Protein AF-A0A5B8RUA1-F1 (afdb_monomer)

Foldseek 3Di:
DPPFDQDDALCVVVVVLLVVLVVQCCVPVVHVDFDKDWDDVVCCCQPVVPDDDLETEMEHQALVSQQCQALVRHVSNVVVDPDWDDDRQAKIWGADPRHIYIYGYNDPDPPPPDPPLPDGRPPLPPPDPVPRDPVNVVSPD

Structure (mmCIF, N/CA/C/O backbone):
data_AF-A0A5B8RUA1-F1
#
_entry.id   AF-A0A5B8RUA1-F1
#
loop_
_atom_site.group_PDB
_atom_site.id
_atom_site.type_symbol
_atom_site.label_atom_id
_atom_site.label_alt_id
_atom_site.label_comp_id
_atom_site.label_asym_id
_atom_site.label_entity_id
_atom_site.label_seq_id
_atom_site.pdbx_PDB_ins_code
_atom_site.Cartn_x
_atom_site.Cartn_y
_atom_site.Cartn_z
_atom_site.occupancy
_atom_site.B_iso_or_equiv
_atom_site.auth_seq_id
_atom_site.auth_comp_id
_atom_site.auth_asym_id
_atom_site.auth_atom_id
_atom_site.pdbx_PDB_model_num
ATOM 1 N N . MET A 1 1 ? -9.593 -20.457 27.026 1.00 38.12 1 MET A N 1
ATOM 2 C CA . MET A 1 1 ? -9.570 -19.104 26.426 1.00 38.12 1 MET A CA 1
ATOM 3 C C . MET A 1 1 ? -8.802 -19.207 25.117 1.00 38.12 1 MET A C 1
ATOM 5 O O . MET A 1 1 ? -7.658 -19.641 25.142 1.00 38.12 1 MET A O 1
ATOM 9 N N . ASN A 1 2 ? -9.453 -18.947 23.982 1.00 41.28 2 ASN A N 1
ATOM 10 C CA . ASN A 1 2 ? -8.893 -19.208 22.652 1.00 41.28 2 ASN A CA 1
ATOM 11 C C . ASN A 1 2 ? -7.778 -18.202 22.338 1.00 41.28 2 ASN A C 1
ATOM 13 O O . ASN A 1 2 ? -8.045 -17.066 21.963 1.00 41.28 2 ASN A O 1
ATOM 17 N N . ALA A 1 3 ? -6.526 -18.631 22.488 1.00 49.09 3 ALA A N 1
ATOM 18 C CA . ALA A 1 3 ? -5.312 -17.820 22.362 1.00 49.09 3 ALA A CA 1
ATOM 19 C C . ALA A 1 3 ? -4.972 -17.364 20.923 1.00 49.09 3 ALA A C 1
ATOM 21 O O . ALA A 1 3 ? -3.823 -17.035 20.635 1.00 49.09 3 ALA A O 1
ATOM 22 N N . ASN A 1 4 ? -5.944 -17.367 20.006 1.00 56.41 4 ASN A N 1
ATOM 23 C CA . ASN A 1 4 ? -5.698 -17.251 18.569 1.00 56.41 4 ASN A CA 1
ATOM 24 C C . ASN A 1 4 ? -6.426 -16.103 17.860 1.00 56.41 4 ASN A C 1
ATOM 26 O O . ASN A 1 4 ? -6.197 -15.906 16.675 1.00 56.41 4 ASN A O 1
ATOM 30 N N . VAL A 1 5 ? -7.247 -15.304 18.536 1.00 63.56 5 VAL A N 1
ATOM 31 C CA . VAL A 1 5 ? -7.911 -14.159 17.890 1.00 63.56 5 VAL A CA 1
ATOM 32 C C . VAL A 1 5 ? -7.072 -12.905 18.135 1.00 63.56 5 VAL A C 1
ATOM 34 O O . VAL A 1 5 ? -6.717 -12.618 19.280 1.00 63.56 5 VAL A O 1
ATOM 37 N N . LEU A 1 6 ? -6.678 -12.202 17.068 1.00 66.44 6 LEU A N 1
ATOM 38 C CA . LEU A 1 6 ? -6.136 -10.853 17.222 1.00 66.44 6 LEU A CA 1
ATOM 39 C C . LEU A 1 6 ? -7.270 -9.936 17.682 1.00 66.44 6 LEU A C 1
ATOM 41 O O . LEU A 1 6 ? -8.384 -10.080 17.187 1.00 66.44 6 LEU A O 1
ATOM 45 N N . PRO A 1 7 ? -7.019 -9.027 18.632 1.00 70.88 7 PRO A N 1
ATOM 46 C CA . PRO A 1 7 ? -8.038 -8.077 19.044 1.00 70.88 7 PRO A CA 1
ATOM 47 C C . PRO A 1 7 ? -8.486 -7.230 17.844 1.00 70.88 7 PRO A C 1
ATOM 49 O O . PRO A 1 7 ? -7.657 -6.844 17.013 1.00 70.88 7 PRO A O 1
ATOM 52 N N . SER A 1 8 ? -9.784 -6.939 17.766 1.00 77.25 8 SER A N 1
ATOM 53 C CA . SER A 1 8 ? -10.330 -6.049 16.739 1.00 77.25 8 SER A CA 1
ATOM 54 C C . SER A 1 8 ? -9.765 -4.639 16.876 1.00 77.25 8 SER A C 1
ATOM 56 O O . SER A 1 8 ? -9.471 -4.175 17.983 1.00 77.25 8 SER A O 1
ATOM 58 N N . GLY A 1 9 ? -9.583 -3.959 15.747 1.00 82.69 9 GLY A N 1
ATOM 59 C CA . GLY A 1 9 ? -8.981 -2.632 15.703 1.00 82.69 9 GLY A CA 1
ATOM 60 C C . GLY A 1 9 ? -8.831 -2.099 14.282 1.00 82.69 9 GLY A C 1
ATOM 61 O O . GLY A 1 9 ? -9.225 -2.750 13.321 1.00 82.69 9 GLY A O 1
ATOM 62 N N . ALA A 1 10 ? -8.211 -0.923 14.158 1.00 85.38 10 ALA A N 1
ATOM 63 C CA . ALA A 1 10 ? -8.024 -0.211 12.889 1.00 85.38 10 ALA A CA 1
ATOM 64 C C . ALA A 1 10 ? -7.392 -1.064 11.773 1.00 85.38 10 ALA A C 1
ATOM 66 O O . ALA A 1 10 ? -7.689 -0.891 10.597 1.00 85.38 10 ALA A O 1
ATOM 67 N N . TRP A 1 11 ? -6.547 -2.031 12.133 1.00 83.81 11 TRP A N 1
ATOM 68 C CA . TRP A 1 11 ? -5.915 -2.926 11.169 1.00 83.81 11 TRP A CA 1
ATOM 69 C C . TRP A 1 11 ? -6.921 -3.738 10.333 1.00 83.81 11 TRP A C 1
ATOM 71 O O . TRP A 1 11 ? -6.598 -4.089 9.201 1.00 83.81 11 TRP A O 1
ATOM 81 N N . GLU A 1 12 ? -8.125 -4.024 10.848 1.00 84.44 12 GLU A N 1
ATOM 82 C CA . GLU A 1 12 ? -9.153 -4.793 10.129 1.00 84.44 12 GLU A CA 1
ATOM 83 C C . GLU A 1 12 ? -9.678 -4.041 8.895 1.00 84.44 12 GLU A C 1
ATOM 85 O O . GLU A 1 12 ? -9.993 -4.677 7.889 1.00 84.44 12 GLU A O 1
ATOM 90 N N . SER A 1 13 ? -9.728 -2.703 8.939 1.00 86.50 13 SER A N 1
ATOM 91 C CA . SER A 1 13 ? -10.129 -1.863 7.801 1.00 86.50 13 SER A CA 1
ATOM 92 C C . SER A 1 13 ? -8.944 -1.426 6.938 1.00 86.50 13 SER A C 1
ATOM 94 O O . SER A 1 13 ? -9.074 -1.341 5.716 1.00 86.50 13 SER A O 1
ATOM 96 N N . LEU A 1 14 ? -7.773 -1.198 7.540 1.00 88.25 14 LEU A N 1
ATOM 97 C CA . LEU A 1 14 ? -6.580 -0.728 6.828 1.00 88.25 14 LEU A CA 1
ATOM 98 C C . LEU A 1 14 ? -5.887 -1.836 6.026 1.00 88.25 14 LEU A C 1
ATOM 100 O O . LEU A 1 14 ? -5.379 -1.583 4.935 1.00 88.25 14 LEU A O 1
ATOM 104 N N . PHE A 1 15 ? -5.868 -3.072 6.530 1.00 86.88 15 PHE A N 1
ATOM 105 C CA . PHE A 1 15 ? -5.168 -4.172 5.864 1.00 86.88 15 PHE A CA 1
ATOM 106 C C . PHE A 1 15 ? -5.759 -4.530 4.485 1.00 86.88 15 PHE A C 1
ATOM 108 O O . PHE A 1 15 ? -4.982 -4.666 3.541 1.00 86.88 15 PHE A O 1
ATOM 115 N N . PRO A 1 16 ? -7.093 -4.604 4.294 1.00 86.75 16 PRO A N 1
ATOM 116 C CA . PRO A 1 16 ? -7.681 -4.785 2.966 1.00 86.75 16 PRO A CA 1
ATOM 117 C C . PRO A 1 16 ? -7.320 -3.669 1.977 1.00 86.75 16 PRO A C 1
ATOM 119 O O . PRO A 1 16 ? -7.048 -3.957 0.814 1.00 86.75 16 PRO A O 1
ATOM 122 N N . ARG A 1 17 ? -7.265 -2.408 2.433 1.00 89.69 17 ARG A N 1
ATOM 123 C CA . ARG A 1 17 ? -6.843 -1.267 1.597 1.00 89.69 17 ARG A CA 1
ATOM 124 C C . ARG A 1 17 ? -5.389 -1.433 1.156 1.00 89.69 17 ARG A C 1
ATOM 126 O O . ARG A 1 17 ? -5.069 -1.293 -0.019 1.00 89.69 17 ARG A O 1
ATOM 133 N N . ALA A 1 18 ? -4.527 -1.826 2.090 1.00 89.81 18 ALA A N 1
ATOM 134 C CA . ALA A 1 18 ? -3.122 -2.105 1.828 1.00 89.81 18 ALA A CA 1
ATOM 135 C C . ALA A 1 18 ? -2.925 -3.237 0.798 1.00 89.81 18 ALA A C 1
ATOM 137 O O . ALA A 1 18 ? -2.058 -3.136 -0.066 1.00 89.81 18 ALA A O 1
ATOM 138 N N . LEU A 1 19 ? -3.748 -4.291 0.847 1.00 87.62 19 LEU A N 1
ATOM 139 C CA . LEU A 1 19 ? -3.719 -5.369 -0.148 1.00 87.62 19 LEU A CA 1
ATOM 140 C C . LEU A 1 19 ? -4.201 -4.909 -1.528 1.00 87.62 19 LEU A C 1
ATOM 142 O O . LEU A 1 19 ? -3.567 -5.248 -2.521 1.00 87.62 19 LEU A O 1
ATOM 146 N N . ALA A 1 20 ? -5.250 -4.088 -1.596 1.00 88.44 20 ALA A N 1
ATOM 147 C CA . ALA A 1 20 ? -5.726 -3.537 -2.864 1.00 88.44 20 ALA A CA 1
ATOM 148 C C . ALA A 1 20 ? -4.642 -2.705 -3.580 1.00 88.44 20 ALA A C 1
ATOM 150 O O . ALA A 1 20 ? -4.480 -2.817 -4.791 1.00 88.44 20 ALA A O 1
ATOM 151 N N . LEU A 1 21 ? -3.825 -1.947 -2.838 1.00 88.12 21 LEU A N 1
ATOM 152 C CA . LEU A 1 21 ? -2.667 -1.237 -3.403 1.00 88.12 21 LEU A CA 1
ATOM 153 C C . LEU A 1 21 ? -1.610 -2.191 -3.988 1.00 88.12 21 LEU A C 1
ATOM 155 O O . LEU A 1 21 ? -0.978 -1.886 -4.997 1.00 88.12 21 LEU A O 1
ATOM 159 N N . ILE A 1 22 ? -1.405 -3.353 -3.365 1.00 86.19 22 ILE A N 1
ATOM 160 C CA . ILE A 1 22 ? -0.463 -4.369 -3.854 1.00 86.19 22 ILE A CA 1
ATOM 161 C C . ILE A 1 22 ? -0.994 -5.063 -5.108 1.00 86.19 22 ILE A C 1
ATOM 163 O O . ILE A 1 22 ? -0.218 -5.331 -6.030 1.00 86.19 22 ILE A O 1
ATOM 167 N N . ASP A 1 23 ? -2.299 -5.308 -5.171 1.00 85.31 23 ASP A N 1
ATOM 168 C CA . ASP A 1 23 ? -2.945 -5.863 -6.359 1.00 85.31 23 ASP A CA 1
ATOM 169 C C . ASP A 1 23 ? -2.798 -4.911 -7.558 1.00 85.31 23 ASP A C 1
ATOM 171 O O . ASP A 1 23 ? -2.488 -5.359 -8.664 1.00 85.31 23 ASP A O 1
ATOM 175 N N . GLU A 1 24 ? -2.896 -3.597 -7.340 1.00 84.44 24 GLU A N 1
ATOM 176 C CA . GLU A 1 24 ? -2.644 -2.588 -8.378 1.00 84.44 24 GLU A CA 1
ATOM 177 C C . GLU A 1 24 ? -1.190 -2.613 -8.869 1.00 84.44 24 GLU A C 1
ATOM 179 O O . GLU A 1 24 ? -0.943 -2.597 -10.079 1.00 84.44 24 GLU A O 1
ATOM 184 N N . ILE A 1 25 ? -0.218 -2.747 -7.957 1.00 83.94 25 ILE A N 1
ATOM 185 C CA . ILE A 1 25 ? 1.194 -2.938 -8.326 1.00 83.94 25 ILE A CA 1
ATOM 186 C C . ILE A 1 25 ? 1.359 -4.194 -9.193 1.00 83.94 25 ILE A C 1
ATOM 188 O O . ILE A 1 25 ? 2.106 -4.167 -10.171 1.00 83.94 25 ILE A O 1
ATOM 192 N N . SER A 1 26 ? 0.672 -5.295 -8.874 1.00 81.56 26 SER A N 1
ATOM 193 C CA . SER A 1 26 ? 0.750 -6.520 -9.681 1.00 81.56 26 SER A CA 1
ATOM 194 C C . SER A 1 26 ? 0.128 -6.335 -11.067 1.00 81.56 26 SER A C 1
ATOM 196 O O . SER A 1 26 ? 0.724 -6.724 -12.075 1.00 81.56 26 SER A O 1
ATOM 198 N N . LYS A 1 27 ? -1.044 -5.698 -11.126 1.00 81.06 27 LYS A N 1
ATOM 199 C CA . LYS A 1 27 ? -1.821 -5.495 -12.351 1.00 81.06 27 LYS A CA 1
ATOM 200 C C . LYS A 1 27 ? -1.120 -4.569 -13.344 1.00 81.06 27 LYS A C 1
ATOM 202 O O . LYS A 1 27 ? -1.051 -4.900 -14.527 1.00 81.06 27 LYS A O 1
ATOM 207 N N . TYR A 1 28 ? -0.590 -3.437 -12.882 1.00 78.75 28 TYR A N 1
ATOM 208 C CA . TYR A 1 28 ? 0.027 -2.429 -13.755 1.00 78.75 28 TYR A CA 1
ATOM 209 C C . TYR A 1 28 ? 1.550 -2.541 -13.847 1.00 78.75 28 TYR A C 1
ATOM 211 O O . TYR A 1 28 ? 2.130 -2.144 -14.856 1.00 78.75 28 TYR A O 1
ATOM 219 N N . GLY A 1 29 ? 2.207 -3.133 -12.848 1.00 68.50 29 GLY A N 1
ATOM 220 C CA . GLY A 1 29 ? 3.656 -3.346 -12.851 1.00 68.50 29 GLY A CA 1
ATOM 221 C C . GLY A 1 29 ? 4.128 -4.463 -13.786 1.00 68.50 29 GLY A C 1
ATOM 222 O O . GLY A 1 29 ? 5.329 -4.697 -13.891 1.00 68.50 29 GLY A O 1
ATOM 223 N N . GLY A 1 30 ? 3.213 -5.185 -14.447 1.00 67.38 30 GLY A N 1
ATOM 224 C CA . GLY A 1 30 ? 3.549 -6.279 -15.368 1.00 67.38 30 GLY A CA 1
ATOM 225 C C . GLY A 1 30 ? 4.195 -7.489 -14.684 1.00 67.38 30 GLY A C 1
ATOM 226 O O . GLY A 1 30 ? 4.758 -8.355 -15.354 1.00 67.38 30 GLY A O 1
ATOM 227 N N . MET A 1 31 ? 4.127 -7.558 -13.352 1.00 65.50 31 MET A N 1
ATOM 228 C CA . MET A 1 31 ? 4.668 -8.651 -12.554 1.00 65.50 31 MET A CA 1
ATOM 229 C C . MET A 1 31 ? 3.520 -9.414 -11.906 1.00 65.50 31 MET A C 1
ATOM 231 O O . MET A 1 31 ? 2.827 -8.894 -11.036 1.00 65.50 31 MET A O 1
ATOM 235 N N . ALA A 1 32 ? 3.365 -10.682 -12.288 1.00 60.78 32 ALA A N 1
ATOM 236 C CA . ALA A 1 32 ? 2.343 -11.565 -11.723 1.00 60.78 32 ALA A CA 1
ATOM 237 C C . ALA A 1 32 ? 2.502 -11.796 -10.205 1.00 60.78 32 ALA A C 1
ATOM 239 O O . ALA A 1 32 ? 1.567 -12.242 -9.554 1.00 60.78 32 ALA A O 1
ATOM 240 N N . ASP A 1 33 ? 3.684 -11.516 -9.644 1.00 66.31 33 ASP A N 1
ATOM 241 C CA . ASP A 1 33 ? 3.954 -11.652 -8.213 1.00 66.31 33 ASP A CA 1
ATOM 242 C C . ASP A 1 33 ? 5.003 -10.620 -7.739 1.00 66.31 33 ASP A C 1
ATOM 244 O O . ASP A 1 33 ? 6.197 -10.949 -7.608 1.00 66.31 33 ASP A O 1
ATOM 248 N N . PRO A 1 34 ? 4.606 -9.352 -7.506 1.00 73.44 34 PRO A N 1
ATOM 249 C CA . PRO A 1 34 ? 5.523 -8.338 -7.003 1.00 73.44 34 PRO A CA 1
ATOM 250 C C . PRO A 1 34 ? 6.040 -8.746 -5.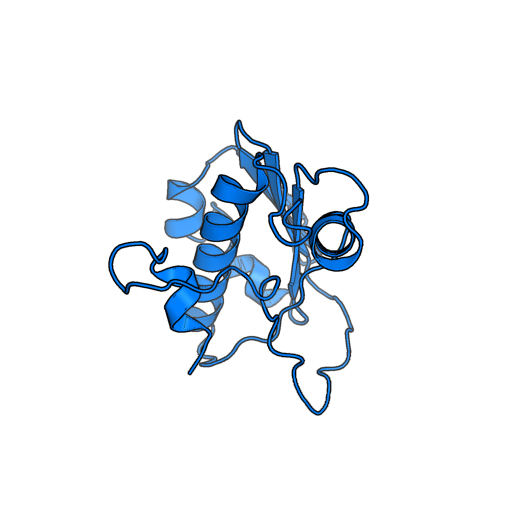619 1.00 73.44 34 PRO A C 1
AT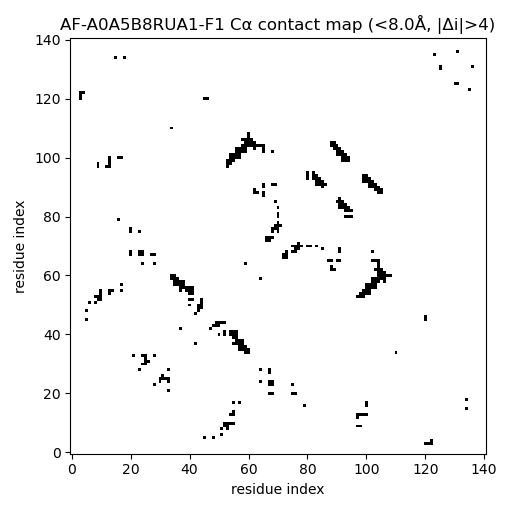OM 252 O O . PRO A 1 34 ? 5.318 -9.289 -4.779 1.00 73.44 34 PRO A O 1
ATOM 255 N N . PHE A 1 35 ? 7.333 -8.533 -5.373 1.00 77.75 35 PHE A N 1
ATOM 256 C CA . PHE A 1 35 ? 7.910 -8.789 -4.054 1.00 77.75 35 PHE A CA 1
ATOM 257 C C . PHE A 1 35 ? 7.597 -7.625 -3.122 1.00 77.75 35 PHE A C 1
ATOM 259 O O . PHE A 1 35 ? 7.883 -6.479 -3.452 1.00 77.75 35 PHE A O 1
ATOM 266 N N . TRP A 1 36 ? 7.049 -7.933 -1.953 1.00 83.12 36 TRP A N 1
ATOM 267 C CA . TRP A 1 36 ? 6.780 -6.976 -0.890 1.00 83.12 36 TRP A CA 1
ATOM 268 C C . TRP A 1 36 ? 6.888 -7.677 0.466 1.00 83.12 36 TRP A C 1
ATOM 270 O O . TRP A 1 36 ? 6.848 -8.908 0.558 1.00 83.12 36 TRP A O 1
ATOM 280 N N . THR A 1 37 ? 7.046 -6.900 1.531 1.00 82.38 37 THR A N 1
ATOM 281 C CA . THR A 1 37 ? 7.064 -7.416 2.903 1.00 82.38 37 THR A CA 1
ATOM 282 C C . THR A 1 37 ? 6.275 -6.502 3.825 1.00 82.38 37 THR A C 1
ATOM 284 O O . THR A 1 37 ? 6.362 -5.286 3.691 1.00 82.38 37 THR A O 1
ATOM 287 N N . LEU A 1 38 ? 5.553 -7.070 4.792 1.00 84.56 38 LEU A N 1
ATOM 288 C CA . LEU A 1 38 ? 5.075 -6.298 5.939 1.00 84.56 38 LEU A CA 1
ATOM 289 C C . LEU A 1 38 ? 6.249 -5.964 6.851 1.00 84.56 38 LEU A C 1
ATOM 291 O O . LEU A 1 38 ? 7.143 -6.792 7.055 1.00 84.56 38 LEU A O 1
ATOM 295 N N . GLY A 1 39 ? 6.219 -4.786 7.457 1.00 82.69 39 GLY A N 1
ATOM 296 C CA . GLY A 1 39 ? 7.185 -4.421 8.485 1.00 82.69 39 GLY A CA 1
ATOM 297 C C . GLY A 1 39 ? 6.592 -3.532 9.568 1.00 82.69 39 GLY A C 1
ATOM 298 O O . GLY A 1 39 ? 5.396 -3.584 9.854 1.00 82.69 39 GLY A O 1
ATOM 299 N N . GLY A 1 40 ? 7.475 -2.783 10.227 1.00 81.38 40 GLY A N 1
ATOM 300 C CA . GLY A 1 40 ? 7.113 -1.826 11.268 1.00 81.38 40 GLY A CA 1
ATOM 301 C C . GLY A 1 40 ? 6.323 -2.418 12.440 1.00 81.38 40 GLY A C 1
ATOM 302 O O . GLY A 1 40 ? 6.527 -3.567 12.852 1.00 81.38 40 GLY A O 1
ATOM 303 N N . GLY A 1 41 ? 5.427 -1.604 13.005 1.00 79.19 41 GLY A N 1
ATOM 304 C CA . GLY A 1 41 ? 4.588 -1.984 14.151 1.00 79.19 41 GLY A CA 1
ATOM 305 C C . GLY A 1 41 ? 3.604 -3.109 13.825 1.00 79.19 41 GLY A C 1
ATOM 306 O O . GLY A 1 41 ? 3.295 -3.935 14.685 1.00 79.19 41 GLY A O 1
ATOM 307 N N . THR A 1 42 ? 3.203 -3.187 12.560 1.00 80.94 42 THR A N 1
ATOM 308 C CA . THR A 1 42 ? 2.268 -4.170 12.009 1.00 80.94 42 THR A CA 1
ATOM 309 C C . THR A 1 42 ? 2.742 -5.603 12.232 1.00 80.94 42 THR A C 1
ATOM 311 O O . THR A 1 42 ? 2.007 -6.440 12.757 1.00 80.94 42 THR A O 1
ATOM 314 N N . VAL A 1 43 ? 4.006 -5.900 11.912 1.00 81.50 43 VAL A N 1
ATOM 315 C CA . VAL A 1 43 ? 4.576 -7.244 12.118 1.00 81.50 43 VAL A CA 1
ATOM 316 C C . VAL A 1 43 ? 4.662 -7.595 13.599 1.00 81.50 43 VAL A C 1
ATOM 318 O O . VAL A 1 43 ? 4.412 -8.743 13.971 1.00 81.50 43 VAL A O 1
ATOM 321 N N . LEU A 1 44 ? 4.982 -6.621 14.456 1.00 78.56 44 LEU A N 1
ATOM 322 C CA . LEU A 1 44 ? 5.044 -6.843 15.900 1.00 78.56 44 LEU A CA 1
ATOM 323 C C . LEU A 1 44 ? 3.667 -7.189 16.479 1.00 78.56 44 LEU A C 1
ATOM 325 O O . LEU A 1 44 ? 3.563 -8.093 17.313 1.00 78.56 44 LEU A O 1
ATOM 329 N N . MET A 1 45 ? 2.612 -6.543 15.982 1.00 79.94 45 MET A N 1
ATOM 330 C CA . MET A 1 45 ? 1.230 -6.867 16.326 1.00 79.94 45 MET A CA 1
ATOM 331 C C . MET A 1 45 ? 0.862 -8.284 15.863 1.00 79.94 45 MET A C 1
ATOM 333 O O . MET A 1 45 ? 0.472 -9.111 16.687 1.00 79.94 45 MET A O 1
ATOM 337 N N . PHE A 1 46 ? 1.038 -8.604 14.576 1.00 73.75 46 PHE A N 1
ATOM 338 C CA . PHE A 1 46 ? 0.643 -9.909 14.030 1.00 73.75 46 PHE A CA 1
ATOM 339 C C . PHE A 1 46 ? 1.435 -11.075 14.633 1.00 73.75 46 PHE A C 1
ATOM 341 O O . PHE A 1 46 ? 0.865 -12.127 14.924 1.00 73.75 46 PHE A O 1
ATOM 348 N N . ARG A 1 47 ? 2.752 -10.915 14.818 1.00 75.38 47 ARG A N 1
ATOM 349 C CA . ARG A 1 47 ? 3.639 -12.024 15.198 1.00 75.38 47 ARG A CA 1
ATOM 350 C C . ARG A 1 47 ? 3.830 -12.165 16.700 1.00 75.38 47 ARG A C 1
ATOM 352 O O . ARG A 1 47 ? 3.926 -13.292 17.184 1.00 75.38 47 ARG A O 1
ATOM 359 N N . TYR A 1 48 ? 3.891 -11.043 17.412 1.00 75.69 48 TYR A N 1
ATOM 360 C CA . TYR A 1 48 ? 4.231 -11.006 18.835 1.00 75.69 48 TYR A CA 1
ATOM 361 C C . TYR A 1 48 ? 3.103 -10.461 19.713 1.00 75.69 48 TYR A C 1
ATOM 363 O O . TYR A 1 48 ? 3.273 -10.407 20.927 1.00 75.69 48 TYR A O 1
ATOM 371 N N . ARG A 1 49 ? 1.956 -10.065 19.131 1.00 74.12 49 ARG A N 1
ATOM 372 C CA . ARG A 1 49 ? 0.845 -9.400 19.844 1.00 74.12 49 ARG A CA 1
ATOM 373 C C . ARG A 1 49 ? 1.313 -8.195 20.657 1.00 74.12 49 ARG A C 1
ATOM 375 O O . ARG A 1 49 ? 0.755 -7.857 21.698 1.00 74.12 49 ARG A O 1
ATOM 382 N N . HIS A 1 50 ? 2.374 -7.562 20.175 1.00 72.00 50 HIS A N 1
ATOM 383 C CA . HIS A 1 50 ? 3.027 -6.470 20.856 1.00 72.00 50 HIS A CA 1
ATOM 384 C C . HIS A 1 50 ? 2.413 -5.171 20.341 1.00 72.00 50 HIS A C 1
ATOM 386 O O . HIS A 1 50 ? 2.747 -4.750 19.234 1.00 72.00 50 HIS A O 1
ATOM 392 N N . ARG A 1 51 ? 1.525 -4.589 21.169 1.00 79.94 51 ARG A N 1
ATOM 393 C CA . ARG A 1 51 ? 0.650 -3.418 20.936 1.00 79.94 51 ARG A CA 1
ATOM 394 C C . ARG A 1 51 ? -0.286 -3.538 19.723 1.00 79.94 51 ARG A C 1
ATOM 396 O O . ARG A 1 51 ? -0.010 -4.247 18.763 1.00 79.94 51 ARG A O 1
ATOM 403 N N . MET A 1 52 ? -1.407 -2.820 19.770 1.00 76.62 52 MET A N 1
ATOM 404 C CA . MET A 1 52 ? -2.255 -2.649 18.591 1.00 76.62 52 MET A CA 1
ATOM 405 C C . MET A 1 52 ? -1.585 -1.652 17.639 1.00 76.62 52 MET A C 1
ATOM 407 O O . MET A 1 52 ? -1.259 -0.542 18.066 1.00 76.62 52 MET A O 1
ATOM 411 N N . SER A 1 53 ? -1.367 -2.041 16.380 1.00 77.62 53 SER A N 1
ATOM 412 C CA . SER A 1 53 ? -0.906 -1.113 15.344 1.00 77.62 53 SER A CA 1
ATOM 413 C C . SER A 1 53 ? -2.102 -0.338 14.799 1.00 77.62 53 SER A C 1
ATOM 415 O O . SER A 1 53 ? -3.137 -0.934 14.500 1.00 77.62 53 SER A O 1
ATOM 417 N N . LYS A 1 54 ? -1.958 0.982 14.689 1.00 82.38 54 LYS A N 1
ATOM 418 C CA . LYS A 1 54 ? -2.874 1.839 13.921 1.00 82.38 54 LYS A CA 1
ATOM 419 C C . LYS A 1 54 ? -2.355 2.102 12.506 1.00 82.38 54 LYS A C 1
ATOM 421 O O . LYS A 1 54 ? -3.051 2.701 11.704 1.00 82.38 54 LYS A O 1
ATOM 426 N N . ASP A 1 55 ? -1.165 1.592 12.210 1.00 87.12 55 ASP A N 1
ATOM 427 C CA . ASP A 1 55 ? -0.464 1.813 10.956 1.00 87.12 55 ASP A CA 1
ATOM 428 C C . ASP A 1 55 ? -0.214 0.459 10.286 1.00 87.12 55 ASP A C 1
ATOM 430 O O . ASP A 1 55 ? 0.062 -0.530 10.982 1.00 87.12 55 ASP A O 1
ATOM 434 N N . ILE A 1 56 ? -0.309 0.419 8.957 1.00 89.94 56 ILE A N 1
ATOM 435 C CA . ILE A 1 56 ? 0.101 -0.702 8.109 1.00 89.94 56 ILE A CA 1
ATOM 436 C C . ILE A 1 56 ? 1.323 -0.278 7.296 1.00 89.94 56 ILE A C 1
ATOM 438 O O . ILE A 1 56 ? 1.230 0.602 6.447 1.00 89.94 56 ILE A O 1
ATOM 442 N N . ASP A 1 57 ? 2.458 -0.940 7.526 1.00 89.44 57 ASP A N 1
ATOM 443 C CA . ASP A 1 57 ? 3.713 -0.667 6.818 1.00 89.44 57 ASP A CA 1
ATOM 444 C C . ASP A 1 57 ? 4.021 -1.776 5.806 1.00 89.44 57 ASP A C 1
ATOM 446 O O . ASP A 1 57 ? 4.309 -2.922 6.183 1.00 89.44 57 ASP A O 1
ATOM 450 N N . ILE A 1 58 ? 4.017 -1.423 4.523 1.00 89.12 58 ILE A N 1
ATOM 451 C CA . ILE A 1 58 ? 4.441 -2.278 3.418 1.00 89.12 58 ILE A CA 1
ATOM 452 C C . ILE A 1 58 ? 5.780 -1.786 2.877 1.00 89.12 58 ILE A C 1
ATOM 454 O O . ILE A 1 58 ? 5.990 -0.600 2.654 1.00 89.12 58 ILE A O 1
ATOM 458 N N . PHE A 1 59 ? 6.686 -2.718 2.617 1.00 88.00 59 PHE A N 1
ATOM 459 C CA . PHE A 1 59 ? 7.991 -2.450 2.034 1.00 88.00 59 PHE A CA 1
ATOM 460 C C . PHE A 1 59 ? 8.107 -3.128 0.681 1.00 88.00 59 PHE A C 1
ATOM 462 O O . PHE A 1 59 ? 7.896 -4.340 0.574 1.00 88.00 59 PHE A O 1
ATOM 469 N N . VAL A 1 60 ? 8.499 -2.353 -0.323 1.00 85.81 60 VAL A N 1
ATOM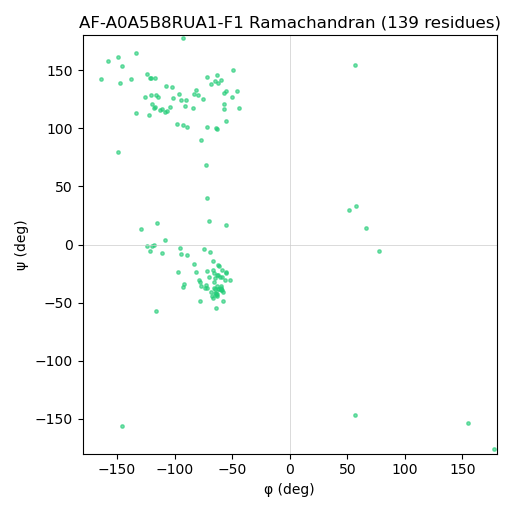 470 C CA . VAL A 1 60 ? 8.750 -2.808 -1.686 1.00 85.81 60 VAL A CA 1
ATOM 471 C C . VAL A 1 60 ? 10.222 -2.593 -2.062 1.00 85.81 60 VAL A C 1
ATOM 473 O O . VAL A 1 60 ? 10.840 -1.612 -1.637 1.00 85.81 60 VAL A O 1
ATOM 476 N N . PRO A 1 61 ? 10.823 -3.513 -2.837 1.00 82.25 61 PRO A N 1
ATOM 477 C CA . PRO A 1 61 ? 12.228 -3.419 -3.220 1.00 82.25 61 PRO A CA 1
ATOM 478 C C . PRO A 1 61 ? 12.463 -2.320 -4.258 1.00 82.25 61 PRO A C 1
ATOM 480 O O . PRO A 1 61 ? 13.505 -1.673 -4.232 1.00 82.25 61 PRO A O 1
ATOM 483 N N . ASP A 1 62 ? 11.497 -2.114 -5.157 1.00 84.56 62 ASP A N 1
ATOM 484 C CA . ASP A 1 62 ? 11.603 -1.191 -6.278 1.00 84.56 62 ASP A CA 1
ATOM 485 C C . ASP A 1 62 ? 10.793 0.086 -5.995 1.00 84.56 62 ASP A C 1
ATOM 487 O O . ASP A 1 62 ? 9.570 0.012 -5.832 1.00 84.56 62 ASP A O 1
ATOM 491 N N . PRO A 1 63 ? 11.440 1.264 -5.937 1.00 85.31 63 PRO A N 1
ATOM 492 C CA . PRO A 1 63 ? 10.750 2.542 -5.799 1.00 85.31 63 PRO A CA 1
ATOM 493 C C . PRO A 1 63 ? 9.758 2.847 -6.925 1.00 85.31 63 PRO A C 1
ATOM 495 O O . PRO A 1 63 ? 8.852 3.651 -6.716 1.00 85.31 63 PRO A O 1
ATOM 498 N N . GLN A 1 64 ? 9.891 2.225 -8.100 1.00 86.50 64 GLN A N 1
ATOM 499 C CA . GLN A 1 64 ? 8.949 2.405 -9.208 1.00 86.50 64 GLN A CA 1
ATOM 500 C C . GLN A 1 64 ? 7.527 1.984 -8.829 1.00 86.50 64 GLN A C 1
ATOM 502 O O . GLN A 1 64 ? 6.565 2.567 -9.324 1.00 86.50 64 GLN A O 1
ATOM 507 N N . TYR A 1 65 ? 7.376 1.044 -7.889 1.00 86.62 65 TYR A N 1
ATOM 508 C CA . TYR A 1 65 ? 6.057 0.622 -7.422 1.00 86.62 65 TYR A CA 1
ATOM 509 C C . TYR A 1 65 ? 5.305 1.720 -6.670 1.00 86.62 65 TYR A C 1
ATOM 511 O O . TYR A 1 65 ? 4.077 1.693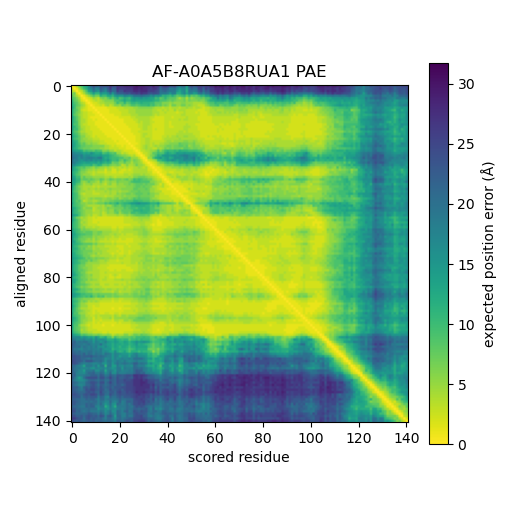 -6.627 1.00 86.62 65 TYR A O 1
ATOM 519 N N . LEU A 1 66 ? 6.016 2.721 -6.137 1.00 88.81 66 LEU A N 1
ATOM 520 C CA . LEU A 1 66 ? 5.391 3.869 -5.480 1.00 88.81 66 LEU A CA 1
ATOM 521 C C . LEU A 1 66 ? 4.509 4.676 -6.445 1.00 88.81 66 LEU A C 1
ATOM 523 O O . LEU A 1 66 ? 3.535 5.290 -6.017 1.00 88.81 66 LEU A O 1
ATOM 527 N N . GLY A 1 67 ? 4.804 4.629 -7.749 1.00 88.12 67 GLY A N 1
ATOM 528 C CA . GLY A 1 67 ? 3.994 5.280 -8.776 1.00 88.12 67 GLY A CA 1
ATOM 529 C C . GLY A 1 67 ? 2.587 4.691 -8.921 1.00 88.12 67 GLY A C 1
ATOM 530 O O . GLY A 1 67 ? 1.686 5.410 -9.328 1.00 88.12 67 GLY A O 1
ATOM 531 N N . PHE A 1 68 ? 2.372 3.427 -8.544 1.00 87.38 68 PHE A N 1
ATOM 532 C CA . PHE A 1 68 ? 1.059 2.770 -8.642 1.00 87.38 68 PHE A CA 1
ATOM 533 C C . PHE A 1 68 ? 0.189 2.947 -7.393 1.00 87.38 68 PHE A C 1
ATOM 535 O O . PHE A 1 68 ? -0.983 2.581 -7.404 1.00 87.38 68 PHE A O 1
ATOM 542 N N . VAL A 1 69 ? 0.753 3.495 -6.314 1.00 89.38 69 VAL A N 1
ATOM 543 C CA . VAL A 1 69 ? 0.080 3.621 -5.009 1.00 89.38 69 VAL A CA 1
ATOM 544 C C . VAL A 1 69 ? -0.064 5.067 -4.545 1.00 89.38 69 VAL A C 1
ATOM 546 O O . VAL A 1 69 ? -0.624 5.311 -3.482 1.00 89.38 69 VAL A O 1
ATOM 549 N N . THR A 1 70 ? 0.438 6.032 -5.320 1.00 91.12 70 THR A N 1
ATOM 550 C CA . THR A 1 70 ? 0.211 7.456 -5.056 1.00 91.12 70 THR A CA 1
ATOM 551 C C . THR A 1 70 ? -1.140 7.901 -5.627 1.00 91.12 70 THR A C 1
ATOM 553 O O . THR A 1 70 ? -1.383 7.677 -6.817 1.00 91.12 70 THR A O 1
ATOM 556 N N . PRO A 1 71 ? -1.996 8.584 -4.839 1.00 91.50 71 PRO A N 1
ATOM 557 C CA . PRO A 1 71 ? -3.268 9.136 -5.309 1.00 91.50 71 PRO A CA 1
ATOM 558 C C . PRO A 1 71 ? -3.130 10.063 -6.520 1.00 91.50 71 PRO A C 1
ATOM 560 O O . PRO A 1 71 ? -4.059 10.207 -7.302 1.00 91.50 71 PRO A O 1
ATOM 563 N N . ARG A 1 72 ? -1.957 10.675 -6.741 1.00 89.62 72 ARG A N 1
ATOM 564 C CA . ARG A 1 72 ? -1.741 11.530 -7.921 1.00 89.62 72 ARG A CA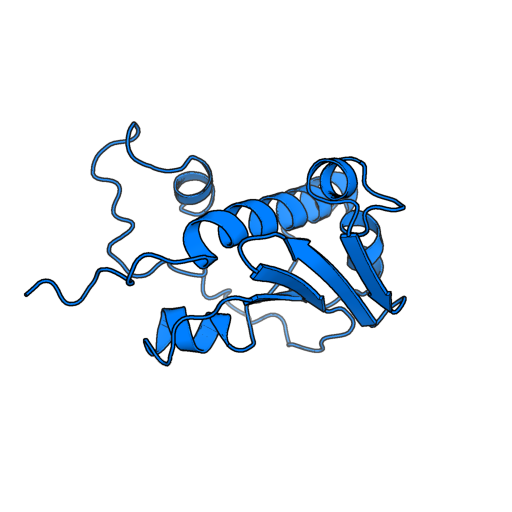 1
ATOM 565 C C . ARG A 1 72 ? -1.687 10.751 -9.238 1.00 89.62 72 ARG A C 1
ATOM 567 O O . ARG A 1 72 ? -1.929 11.337 -10.289 1.00 89.62 72 ARG A O 1
ATOM 574 N N . LEU A 1 73 ? -1.270 9.487 -9.207 1.00 87.25 73 LEU A N 1
ATOM 575 C CA . LEU A 1 73 ? -0.994 8.687 -10.410 1.00 87.25 73 LEU A CA 1
ATOM 576 C C . LEU A 1 73 ? -1.847 7.415 -10.496 1.00 87.25 73 LEU A C 1
ATOM 578 O O . LEU A 1 73 ? -1.770 6.709 -11.498 1.00 87.25 73 LEU A O 1
ATOM 582 N N . SER A 1 74 ? -2.623 7.116 -9.457 1.00 87.31 74 SER A N 1
ATOM 583 C CA . SER A 1 74 ? -3.416 5.900 -9.334 1.00 87.31 74 SER A CA 1
ATOM 584 C C . SER A 1 74 ? -4.825 6.247 -8.879 1.00 87.31 74 SER A C 1
ATOM 586 O O . SER A 1 74 ? -5.020 6.673 -7.739 1.00 87.31 74 SER A O 1
ATOM 588 N N . ASP A 1 75 ? -5.797 6.021 -9.764 1.00 88.00 75 ASP A N 1
ATOM 589 C CA . ASP A 1 75 ? -7.217 6.259 -9.487 1.00 88.00 75 ASP A CA 1
ATOM 590 C C . ASP A 1 75 ? -7.684 5.427 -8.286 1.00 88.00 75 ASP A C 1
ATOM 592 O O . ASP A 1 75 ? -8.362 5.934 -7.404 1.00 88.00 75 ASP A O 1
ATOM 596 N N . THR A 1 76 ? -7.218 4.179 -8.167 1.00 87.44 76 THR A N 1
ATOM 597 C CA . THR A 1 76 ? -7.540 3.306 -7.029 1.00 87.44 76 THR A CA 1
ATOM 598 C C . THR A 1 76 ? -7.056 3.881 -5.698 1.00 87.44 76 THR A C 1
ATOM 600 O O . THR A 1 76 ? -7.744 3.753 -4.688 1.00 87.44 76 THR A O 1
ATOM 603 N N . ALA A 1 77 ? -5.876 4.508 -5.668 1.00 89.06 77 ALA A N 1
ATOM 604 C CA . ALA A 1 77 ? -5.376 5.154 -4.456 1.00 89.06 77 ALA A CA 1
ATOM 605 C C . ALA A 1 77 ? -6.129 6.465 -4.164 1.00 89.06 77 ALA A C 1
ATOM 607 O O . ALA A 1 77 ? -6.417 6.742 -3.001 1.00 89.06 77 ALA A O 1
ATOM 608 N N . ALA A 1 78 ? -6.484 7.231 -5.200 1.00 90.31 78 ALA A N 1
ATOM 609 C CA . ALA A 1 78 ? -7.276 8.455 -5.077 1.00 90.31 78 ALA A CA 1
ATOM 610 C C . ALA A 1 78 ? -8.699 8.192 -4.568 1.00 90.31 78 ALA A C 1
ATOM 612 O O . ALA A 1 78 ? -9.168 8.891 -3.673 1.00 90.31 78 ALA A O 1
ATOM 613 N N . ASP A 1 79 ? -9.343 7.133 -5.062 1.00 91.62 79 ASP A N 1
ATOM 614 C CA . ASP A 1 79 ? -10.669 6.692 -4.623 1.00 91.62 79 ASP A CA 1
ATOM 615 C C . ASP A 1 79 ? -10.677 6.268 -3.144 1.00 91.62 79 ASP A C 1
ATOM 617 O O . ASP A 1 79 ? -11.713 6.325 -2.479 1.00 91.62 79 ASP A O 1
ATOM 621 N N . MET A 1 80 ? -9.530 5.827 -2.611 1.00 90.62 80 MET A N 1
ATOM 622 C CA . MET A 1 80 ? -9.393 5.482 -1.196 1.00 90.62 80 MET A CA 1
ATOM 623 C C . MET A 1 80 ? -9.255 6.721 -0.312 1.00 90.62 80 MET A C 1
ATOM 625 O O . MET A 1 80 ? -9.904 6.791 0.734 1.00 90.62 80 MET A O 1
ATOM 629 N N . THR A 1 81 ? -8.367 7.649 -0.671 1.00 91.62 81 THR A N 1
ATOM 630 C CA . THR A 1 81 ? -8.143 8.892 0.075 1.00 91.62 81 THR A CA 1
ATOM 631 C C . THR A 1 81 ? -7.383 9.915 -0.767 1.00 91.62 81 THR A C 1
ATOM 633 O O . THR A 1 81 ? -6.443 9.583 -1.490 1.00 91.62 81 THR A O 1
ATOM 636 N N . GLU A 1 82 ? -7.750 11.185 -0.611 1.00 90.62 82 GLU A N 1
ATOM 637 C CA . GLU A 1 82 ? -6.989 12.326 -1.133 1.00 90.62 82 GLU A CA 1
ATOM 638 C C . GLU A 1 82 ? -6.024 12.912 -0.085 1.00 90.62 82 GLU A C 1
ATOM 640 O O . GLU A 1 82 ? -5.197 13.762 -0.418 1.00 90.62 82 GLU A O 1
ATOM 645 N N . ASP A 1 83 ? -6.095 12.455 1.171 1.00 94.06 83 ASP A N 1
ATOM 646 C CA . ASP A 1 83 ? -5.177 12.859 2.236 1.00 94.06 83 ASP A CA 1
ATOM 647 C C . ASP A 1 83 ? -3.966 11.919 2.262 1.00 94.06 83 ASP A C 1
ATOM 649 O O . ASP A 1 83 ? -4.024 10.777 2.734 1.00 94.06 83 ASP A O 1
ATOM 653 N N . TYR A 1 84 ? -2.856 12.385 1.689 1.00 94.75 84 TYR A N 1
ATOM 654 C CA . TYR A 1 84 ? -1.624 11.616 1.600 1.00 94.75 84 TYR A CA 1
ATOM 655 C C . TYR A 1 84 ? -0.376 12.489 1.715 1.00 94.75 84 TYR A C 1
ATOM 657 O O . TYR A 1 84 ? -0.345 13.665 1.356 1.00 94.75 84 TYR A O 1
ATOM 665 N N . THR A 1 85 ? 0.704 11.876 2.190 1.00 94.56 85 THR A N 1
ATOM 666 C CA . THR A 1 85 ? 2.054 12.441 2.158 1.00 94.56 85 THR A CA 1
ATOM 667 C C . THR A 1 85 ? 2.958 11.510 1.367 1.00 94.56 85 THR A C 1
ATOM 669 O O . THR A 1 85 ? 3.046 10.320 1.662 1.00 94.56 85 THR A O 1
ATOM 672 N N . GLU A 1 86 ? 3.681 12.039 0.387 1.00 93.19 86 GLU A N 1
ATOM 673 C CA . GLU A 1 86 ? 4.652 11.269 -0.387 1.00 93.19 86 GLU A CA 1
ATOM 674 C C . GLU A 1 86 ? 6.040 11.904 -0.347 1.00 93.19 86 GLU A C 1
ATOM 676 O O . GLU A 1 86 ? 6.199 13.125 -0.329 1.00 93.19 86 GLU A O 1
ATOM 681 N N . GLN A 1 87 ? 7.060 11.053 -0.384 1.00 91.12 87 GLN A N 1
ATOM 682 C CA . GLN A 1 87 ? 8.419 11.436 -0.718 1.00 91.12 87 GLN A CA 1
ATOM 683 C C . GLN A 1 87 ? 8.860 10.594 -1.923 1.00 91.12 87 GLN A C 1
ATOM 685 O O . GLN A 1 87 ? 9.043 9.379 -1.775 1.00 91.12 87 GLN A O 1
ATOM 690 N N . PRO A 1 88 ? 9.043 11.208 -3.110 1.00 84.88 88 PRO A N 1
ATOM 691 C CA . PRO A 1 88 ? 9.387 10.490 -4.332 1.00 84.88 88 PRO A CA 1
ATOM 692 C C . PRO A 1 88 ? 10.579 9.547 -4.141 1.00 84.88 88 PRO A C 1
ATOM 694 O O . PRO A 1 88 ? 11.634 9.945 -3.648 1.00 84.88 88 PRO A O 1
ATOM 697 N N . GLY A 1 89 ? 10.393 8.282 -4.517 1.00 82.94 89 GLY A N 1
ATOM 698 C CA . GLY A 1 89 ? 11.412 7.236 -4.411 1.00 82.94 89 GLY A CA 1
ATOM 699 C C . GLY A 1 89 ? 11.632 6.654 -3.007 1.00 82.94 89 GLY A C 1
ATOM 700 O O . GLY A 1 89 ? 12.378 5.684 -2.882 1.00 82.94 89 GLY A O 1
ATOM 701 N N . MET A 1 90 ? 10.989 7.201 -1.969 1.00 88.56 90 MET A N 1
ATOM 702 C CA . MET A 1 90 ? 11.187 6.791 -0.573 1.00 88.56 90 MET A CA 1
ATOM 703 C C . MET A 1 90 ? 9.923 6.196 0.040 1.00 88.56 90 MET A C 1
ATOM 705 O O . MET A 1 90 ? 9.959 5.054 0.492 1.00 88.56 90 MET A O 1
ATOM 709 N N . PHE A 1 91 ? 8.809 6.928 0.061 1.00 91.81 91 PHE A N 1
ATOM 710 C CA . PHE A 1 91 ? 7.557 6.415 0.619 1.00 91.81 91 PHE A CA 1
ATOM 711 C C . PHE A 1 91 ? 6.321 7.141 0.086 1.00 91.81 91 PHE A C 1
ATOM 713 O O . PHE A 1 91 ? 6.390 8.296 -0.333 1.00 91.81 91 PHE A O 1
ATOM 720 N N . VAL A 1 92 ? 5.180 6.467 0.177 1.00 94.12 92 VAL A N 1
ATOM 721 C CA . VAL A 1 92 ? 3.837 7.040 0.050 1.00 94.12 92 VAL A CA 1
ATOM 722 C C . VAL A 1 92 ? 3.062 6.647 1.300 1.00 94.12 92 VAL A C 1
ATOM 724 O O . VAL A 1 92 ? 3.016 5.471 1.655 1.00 94.12 92 VAL A O 1
ATOM 727 N N . LYS A 1 93 ? 2.480 7.627 1.983 1.00 94.94 93 LYS A N 1
ATOM 728 C CA . LYS A 1 93 ? 1.672 7.450 3.185 1.00 94.94 93 LYS A CA 1
ATOM 729 C C . LYS A 1 93 ? 0.262 7.947 2.905 1.00 94.94 93 LYS A C 1
ATOM 731 O O . LYS A 1 93 ? 0.081 9.134 2.656 1.00 94.94 93 LYS A O 1
ATOM 736 N N . LEU A 1 94 ? -0.704 7.043 2.978 1.00 94.31 94 LEU A N 1
ATOM 737 C CA . LEU A 1 94 ? -2.131 7.325 2.868 1.00 94.31 94 LEU A CA 1
ATOM 738 C C . LEU A 1 94 ? -2.726 7.459 4.268 1.00 94.31 94 LEU A C 1
ATOM 740 O O . LEU A 1 94 ? -2.515 6.577 5.111 1.00 94.31 94 LEU A O 1
ATOM 744 N N . LEU A 1 95 ? -3.455 8.546 4.508 1.00 93.69 95 LEU A N 1
ATOM 745 C CA . LEU A 1 95 ? -4.106 8.820 5.781 1.00 93.69 95 LEU A CA 1
ATOM 746 C C . LEU A 1 95 ? -5.601 8.509 5.689 1.00 93.69 95 LEU A C 1
ATOM 748 O O . LEU A 1 95 ? -6.278 8.860 4.721 1.00 93.69 95 LEU A O 1
ATOM 752 N N . PHE A 1 96 ? -6.105 7.845 6.725 1.00 92.00 96 PHE A N 1
ATOM 753 C CA . PHE A 1 96 ? -7.511 7.514 6.905 1.00 92.00 96 PHE A CA 1
ATOM 754 C C . PHE A 1 96 ? -7.956 7.852 8.329 1.00 92.00 96 PHE A C 1
ATOM 756 O O . PHE A 1 96 ? -7.135 8.012 9.232 1.00 92.00 96 PHE A O 1
ATOM 763 N N . GLU A 1 97 ? -9.268 7.895 8.557 1.00 89.44 97 GLU A N 1
ATOM 764 C CA . GLU A 1 97 ? -9.832 8.132 9.891 1.00 89.44 97 GLU A CA 1
ATOM 765 C C . GLU A 1 97 ? -9.395 7.055 10.900 1.00 89.44 97 GLU A C 1
ATOM 767 O O . GLU A 1 97 ? -9.142 7.342 12.072 1.00 89.44 97 GLU A O 1
ATOM 772 N N . GLU A 1 98 ? -9.266 5.805 10.448 1.00 87.25 98 GLU A N 1
ATOM 773 C CA . GLU A 1 98 ? -8.908 4.677 11.307 1.00 87.25 98 GLU A CA 1
ATOM 774 C C . GLU A 1 98 ? -7.397 4.582 11.576 1.00 87.25 98 GLU A C 1
ATOM 776 O O . GLU A 1 98 ? -6.991 4.003 12.590 1.00 87.25 98 GLU A O 1
ATOM 781 N N . GLY A 1 99 ? -6.566 5.149 10.696 1.00 89.56 99 GLY A N 1
ATOM 782 C CA . GLY A 1 99 ? -5.109 5.113 10.792 1.00 89.56 99 GLY A CA 1
ATOM 783 C C . GLY A 1 99 ? -4.409 5.258 9.441 1.00 89.56 99 GLY A C 1
ATOM 784 O O . GLY A 1 99 ? -4.943 5.864 8.517 1.00 89.56 99 GLY A O 1
ATOM 785 N N . GLU A 1 100 ? -3.198 4.715 9.322 1.00 93.19 100 GLU A N 1
ATOM 786 C CA . GLU A 1 100 ? -2.300 5.016 8.199 1.00 93.19 100 GLU A CA 1
ATOM 787 C C . GLU A 1 100 ? -1.908 3.759 7.410 1.00 93.19 100 GLU A C 1
ATOM 789 O O . GLU A 1 100 ? -1.665 2.693 7.981 1.00 93.19 100 GLU A O 1
ATOM 794 N N . VAL A 1 101 ? -1.783 3.883 6.086 1.00 93.50 101 VAL A N 1
ATOM 795 C CA . VAL A 1 101 ? -1.151 2.864 5.231 1.00 93.50 101 VAL A CA 1
ATOM 796 C C . VAL A 1 101 ? 0.078 3.475 4.575 1.00 93.50 101 VAL A C 1
ATOM 798 O O . VAL A 1 101 ? -0.026 4.430 3.811 1.00 93.50 101 VAL A O 1
ATOM 801 N N . THR A 1 102 ? 1.252 2.917 4.860 1.00 92.31 102 THR A N 1
ATOM 802 C CA . THR A 1 102 ? 2.530 3.398 4.332 1.00 92.31 102 THR A CA 1
ATOM 803 C C . THR A 1 102 ? 3.157 2.355 3.418 1.00 92.31 102 THR A C 1
ATOM 805 O O . THR A 1 102 ? 3.375 1.213 3.819 1.00 92.31 102 THR A O 1
ATOM 808 N N . VAL A 1 103 ? 3.503 2.762 2.198 1.00 91.38 103 VAL A N 1
ATOM 809 C CA . VAL A 1 103 ? 4.302 1.978 1.254 1.00 91.38 103 VAL A CA 1
ATOM 810 C C . VAL A 1 103 ? 5.688 2.606 1.151 1.00 91.38 103 VAL A C 1
ATOM 812 O O . VAL A 1 103 ? 5.839 3.727 0.673 1.00 91.38 103 VAL A O 1
ATOM 815 N N . CYS A 1 104 ? 6.708 1.884 1.602 1.00 89.75 104 CYS A N 1
ATOM 816 C CA . CYS A 1 104 ? 8.108 2.298 1.597 1.00 89.75 104 CYS A CA 1
ATOM 817 C C . CYS A 1 104 ? 8.865 1.635 0.442 1.00 89.75 104 CYS A C 1
ATOM 819 O O . CYS A 1 104 ? 8.879 0.407 0.331 1.00 89.75 104 CYS A O 1
ATOM 821 N N . GLY A 1 105 ? 9.530 2.440 -0.382 1.00 86.25 105 GLY A N 1
ATOM 822 C CA . GLY A 1 105 ? 10.409 1.996 -1.460 1.00 86.25 105 GLY A CA 1
ATOM 823 C C . GLY A 1 105 ? 11.873 1.878 -1.040 1.00 86.25 105 GLY A C 1
ATOM 824 O O . GLY A 1 105 ? 12.255 2.194 0.086 1.00 86.25 105 GLY A O 1
ATOM 825 N N . ASN A 1 106 ? 12.703 1.428 -1.985 1.00 73.50 106 ASN A N 1
ATOM 826 C CA . ASN A 1 106 ? 14.161 1.329 -1.850 1.00 73.50 106 ASN A CA 1
ATOM 827 C C . ASN A 1 106 ? 14.629 0.465 -0.667 1.00 73.50 106 ASN A C 1
ATOM 829 O O . ASN A 1 106 ? 15.652 0.727 -0.027 1.00 73.50 106 ASN A O 1
ATOM 833 N N . VAL A 1 107 ? 13.860 -0.571 -0.343 1.00 67.19 107 VAL A N 1
ATOM 834 C CA . VAL A 1 107 ? 14.181 -1.450 0.774 1.00 67.19 107 VAL A CA 1
ATOM 835 C C . VAL A 1 107 ? 14.885 -2.684 0.241 1.00 67.19 107 VAL A C 1
ATOM 837 O O . VAL A 1 107 ? 14.269 -3.599 -0.304 1.00 67.19 107 VAL A O 1
ATOM 840 N N . SER A 1 108 ? 16.205 -2.720 0.431 1.00 58.44 108 SER A N 1
ATOM 841 C CA . SER A 1 108 ? 17.061 -3.860 0.102 1.00 58.44 108 SER A CA 1
ATOM 842 C C . SER A 1 108 ? 16.842 -5.009 1.092 1.00 58.44 108 SER A C 1
ATOM 844 O O . SER A 1 108 ? 17.686 -5.363 1.914 1.00 58.44 108 SER A O 1
ATOM 846 N N . LYS A 1 109 ? 15.664 -5.626 1.026 1.00 58.50 109 LYS A N 1
ATOM 847 C CA . LYS A 1 109 ? 15.425 -6.934 1.636 1.00 58.50 109 LYS A CA 1
ATOM 848 C C . LYS A 1 109 ? 15.748 -7.982 0.574 1.00 58.50 109 LYS A C 1
ATOM 850 O O . LYS A 1 109 ? 15.107 -7.968 -0.478 1.00 58.50 109 LYS A O 1
ATOM 855 N N . PRO A 1 110 ? 16.722 -8.885 0.800 1.00 57.22 110 PRO A N 1
ATOM 856 C CA . PRO A 1 110 ? 16.939 -9.982 -0.130 1.00 57.22 110 PRO A CA 1
ATOM 857 C C . PRO A 1 110 ? 15.635 -10.772 -0.253 1.00 57.22 110 PRO A C 1
ATOM 859 O O . PRO A 1 110 ? 15.028 -11.123 0.763 1.00 57.22 110 PRO A O 1
ATOM 862 N N . ARG A 1 111 ? 15.195 -11.036 -1.491 1.00 58.88 111 ARG A N 1
ATOM 863 C CA . ARG A 1 111 ? 14.073 -11.946 -1.739 1.00 58.88 111 ARG A CA 1
ATOM 864 C C . ARG A 1 111 ? 14.456 -13.294 -1.110 1.00 58.88 111 ARG A C 1
ATOM 866 O O . ARG A 1 111 ? 15.454 -13.878 -1.536 1.00 58.88 111 ARG A O 1
ATOM 873 N N . PRO A 1 112 ? 13.737 -13.786 -0.089 1.00 57.12 112 PRO A N 1
ATOM 874 C CA . PRO A 1 112 ? 14.076 -15.063 0.520 1.00 57.12 112 PRO A CA 1
ATOM 875 C C . PRO A 1 112 ? 13.881 -16.188 -0.507 1.00 57.12 112 PRO A C 1
ATOM 877 O O . PRO A 1 112 ? 12.926 -16.158 -1.283 1.00 57.12 112 PRO A O 1
ATOM 880 N N . ALA A 1 113 ? 14.788 -17.175 -0.507 1.00 53.44 113 ALA A N 1
ATOM 881 C CA . ALA A 1 113 ? 14.788 -18.302 -1.454 1.00 53.44 113 ALA A CA 1
ATOM 882 C C . ALA A 1 113 ? 13.467 -19.093 -1.446 1.00 53.44 113 ALA A C 1
ATOM 884 O O . ALA A 1 113 ? 13.021 -19.596 -2.471 1.00 53.44 113 ALA A O 1
ATOM 885 N N . SER A 1 114 ? 12.811 -19.132 -0.289 1.00 52.91 114 SER A N 1
ATOM 886 C CA . SER A 1 114 ? 11.413 -19.504 -0.125 1.00 52.91 114 SER A CA 1
ATOM 887 C C . SER A 1 114 ? 10.692 -18.309 0.483 1.00 52.91 114 S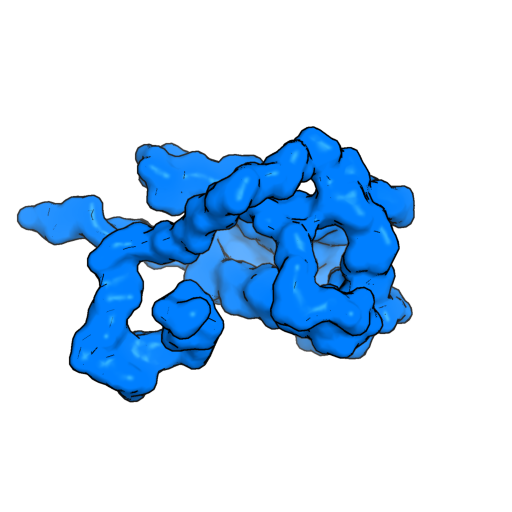ER A C 1
ATOM 889 O O . SER A 1 114 ? 11.057 -17.882 1.583 1.00 52.91 114 SER A O 1
ATOM 891 N N . ARG A 1 115 ? 9.665 -17.769 -0.185 1.00 49.41 115 ARG A N 1
ATOM 892 C CA . ARG A 1 115 ? 8.761 -16.827 0.485 1.00 49.41 115 ARG A CA 1
ATOM 893 C C . ARG A 1 115 ? 8.191 -17.546 1.709 1.00 49.41 115 ARG A C 1
ATOM 895 O O . ARG A 1 115 ? 7.528 -18.569 1.521 1.00 49.41 115 ARG A O 1
ATOM 902 N N . PRO A 1 116 ? 8.368 -17.051 2.947 1.00 44.94 116 PRO A N 1
ATOM 903 C CA . PRO A 1 116 ? 7.367 -17.354 3.943 1.00 44.94 116 PRO A CA 1
ATOM 904 C C . PRO A 1 116 ? 6.110 -16.682 3.397 1.00 44.94 116 PRO A C 1
ATOM 906 O O . PRO A 1 116 ? 5.990 -15.459 3.456 1.00 44.94 116 PRO A O 1
ATOM 909 N N . ARG A 1 117 ? 5.225 -17.464 2.757 1.00 43.97 117 ARG A N 1
ATOM 910 C CA . ARG A 1 117 ? 3.843 -17.043 2.507 1.00 43.97 117 ARG A CA 1
ATOM 911 C C . ARG A 1 117 ? 3.417 -16.433 3.830 1.00 43.97 117 ARG A C 1
ATOM 913 O O . ARG A 1 117 ? 3.528 -17.126 4.845 1.00 43.97 117 ARG A O 1
ATOM 920 N N . TRP A 1 118 ? 3.098 -15.139 3.859 1.00 43.78 118 TRP A N 1
ATOM 921 C CA . TRP A 1 118 ? 2.551 -14.557 5.073 1.00 43.78 118 TRP A CA 1
ATOM 922 C C . TRP A 1 118 ? 1.339 -15.419 5.398 1.00 43.78 118 TRP A C 1
ATOM 924 O O . TRP A 1 118 ? 0.369 -15.454 4.647 1.00 43.78 118 TRP A O 1
ATOM 934 N N . GLN A 1 119 ? 1.481 -16.252 6.423 1.00 44.75 119 GLN A N 1
ATOM 935 C CA . GLN A 1 119 ? 0.382 -17.038 6.921 1.00 44.75 119 GLN A CA 1
ATOM 936 C C . GLN A 1 119 ? -0.326 -16.071 7.855 1.00 44.75 119 GLN A C 1
ATOM 938 O O . GLN A 1 119 ? 0.308 -15.626 8.825 1.00 44.75 119 GLN A O 1
ATOM 943 N N . PRO A 1 120 ? -1.593 -15.711 7.588 1.00 44.00 120 PRO A N 1
ATOM 944 C CA . PRO A 1 120 ? -2.390 -15.096 8.632 1.00 44.00 120 PRO A CA 1
ATOM 945 C C . PRO A 1 120 ? -2.260 -15.969 9.890 1.00 44.00 120 PRO A C 1
ATOM 947 O O . PRO A 1 120 ? -2.034 -17.183 9.768 1.00 44.00 120 PRO A O 1
ATOM 950 N N . PRO A 1 121 ? -2.363 -15.401 11.105 1.00 42.19 121 PRO A N 1
ATOM 951 C CA . PRO A 1 121 ? -2.466 -16.236 12.297 1.00 42.19 121 PRO A CA 1
ATOM 952 C C . PRO A 1 121 ? -3.491 -17.343 12.014 1.00 42.19 121 PRO A C 1
ATOM 954 O O . PRO A 1 121 ? -4.538 -17.049 11.439 1.00 42.19 121 PRO A O 1
ATOM 957 N N . LEU A 1 122 ? -3.129 -18.597 12.332 1.00 41.50 122 LEU A N 1
ATOM 958 C CA . LEU A 1 122 ? -3.729 -19.885 11.905 1.00 41.50 122 LEU A CA 1
ATOM 959 C C . LEU A 1 122 ? -5.244 -20.070 12.188 1.00 41.50 122 LEU A C 1
ATOM 961 O O . LEU A 1 122 ? -5.765 -21.180 12.166 1.00 41.50 122 LEU A O 1
ATOM 965 N N . THR A 1 123 ? -5.960 -18.992 12.466 1.00 44.44 123 THR A N 1
ATOM 966 C CA . THR A 1 123 ? -7.390 -18.887 12.743 1.00 44.44 123 THR A CA 1
ATOM 967 C C . THR A 1 123 ? -8.103 -17.831 11.911 1.00 44.44 123 THR A C 1
ATOM 969 O O . THR A 1 123 ? -9.294 -17.626 12.119 1.00 44.44 123 THR A O 1
ATOM 972 N N . ALA A 1 124 ? -7.485 -17.298 10.857 1.00 41.91 124 ALA A N 1
ATOM 973 C CA . ALA A 1 124 ? -8.272 -17.000 9.661 1.00 41.91 124 ALA A CA 1
ATOM 974 C C . ALA A 1 124 ? -8.671 -18.311 8.941 1.00 41.91 124 ALA A C 1
ATOM 976 O O . ALA A 1 124 ? -8.606 -18.432 7.722 1.00 41.91 124 ALA A O 1
ATOM 977 N N . SER A 1 125 ? -9.029 -19.348 9.705 1.00 39.69 125 SER A N 1
ATOM 978 C CA . SER A 1 125 ? -9.675 -20.540 9.197 1.00 39.69 125 SER A CA 1
ATOM 979 C C . SER A 1 125 ? -11.129 -20.171 8.951 1.00 39.69 125 SER A C 1
ATOM 981 O O . SER A 1 125 ? -11.995 -20.267 9.819 1.00 39.69 125 SER A O 1
ATOM 983 N N . CYS A 1 126 ? -11.390 -19.706 7.736 1.00 36.75 126 CYS A N 1
ATOM 984 C CA . CYS A 1 126 ? -12.738 -19.607 7.21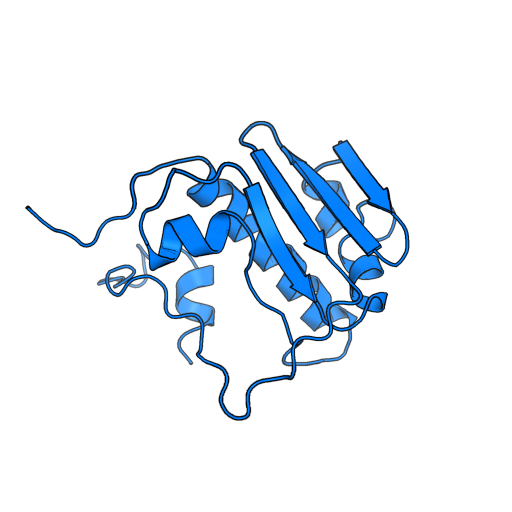8 1.00 36.75 126 CYS A CA 1
ATOM 985 C C . CYS A 1 126 ? -13.292 -21.026 7.107 1.00 36.75 126 CYS A C 1
ATOM 987 O O . CYS A 1 126 ? -12.984 -21.762 6.175 1.00 36.75 126 CYS A O 1
ATOM 989 N N . THR A 1 127 ? -14.098 -21.439 8.078 1.00 40.00 127 THR A N 1
ATOM 990 C CA . THR A 1 127 ? -14.828 -22.711 8.021 1.00 40.00 127 THR A CA 1
ATOM 991 C C . THR A 1 127 ? -15.935 -22.697 6.964 1.00 40.00 127 THR A C 1
ATOM 993 O O . THR A 1 127 ? -16.529 -23.739 6.702 1.00 40.00 127 THR A O 1
ATOM 996 N N . SER A 1 128 ? -16.202 -21.546 6.328 1.00 37.94 128 SER A N 1
ATOM 997 C CA . SER A 1 128 ? -17.158 -21.415 5.232 1.00 37.94 128 SER A CA 1
ATOM 998 C C . SER A 1 128 ? -16.734 -20.331 4.223 1.00 37.94 128 SER A C 1
ATOM 1000 O O . SER A 1 128 ? -16.295 -19.256 4.638 1.00 37.94 128 SER A O 1
ATOM 1002 N N . PRO A 1 129 ? -16.889 -20.560 2.903 1.00 39.81 129 PRO A N 1
ATOM 1003 C CA . PRO A 1 129 ? -16.555 -19.577 1.867 1.00 39.81 129 PRO A CA 1
ATOM 1004 C C . PRO A 1 129 ? -17.380 -18.280 1.943 1.00 39.81 129 PRO A C 1
ATOM 1006 O O . PRO A 1 129 ? -16.959 -17.268 1.399 1.00 39.81 129 PRO A O 1
ATOM 1009 N N . ALA A 1 130 ? -18.515 -18.276 2.652 1.00 42.41 130 ALA A N 1
ATOM 1010 C CA . ALA A 1 130 ? -19.363 -17.092 2.826 1.00 42.41 130 ALA A CA 1
ATOM 1011 C C . ALA A 1 130 ? -18.911 -16.139 3.954 1.00 42.41 130 ALA A C 1
ATOM 1013 O O . ALA A 1 130 ? -19.362 -14.999 3.998 1.00 42.41 130 ALA A O 1
ATOM 1014 N N . SER A 1 131 ? -18.048 -16.589 4.873 1.00 41.62 131 SER A N 1
ATOM 1015 C CA . SER A 1 131 ? -17.538 -15.793 6.005 1.00 41.62 131 SER A CA 1
ATOM 1016 C C . SER A 1 131 ? -16.068 -15.401 5.851 1.00 41.62 131 SER A C 1
ATOM 1018 O O . SER A 1 131 ? -15.486 -14.798 6.752 1.00 41.62 131 SER A O 1
ATOM 1020 N N . CYS A 1 132 ? -15.471 -15.739 4.708 1.00 38.06 132 CYS A N 1
ATOM 1021 C CA . CYS A 1 132 ? -14.116 -15.354 4.373 1.00 38.06 132 CYS A CA 1
ATOM 1022 C C . CYS A 1 132 ? -14.122 -14.020 3.634 1.00 38.06 132 CYS A C 1
ATOM 1024 O O . CYS A 1 132 ? -14.760 -13.923 2.583 1.00 38.06 132 CYS A O 1
ATOM 1026 N N . PRO A 1 133 ? -13.394 -13.003 4.118 1.00 41.50 133 PRO A N 1
ATOM 1027 C CA . PRO A 1 133 ? -13.107 -11.848 3.294 1.00 41.50 133 PRO A CA 1
ATOM 1028 C C . PRO A 1 133 ? -12.424 -12.331 2.002 1.00 41.50 133 PRO A C 1
ATOM 1030 O O . PRO A 1 133 ? -11.494 -13.137 2.088 1.00 41.50 133 PRO A O 1
ATOM 1033 N N . PRO A 1 134 ? -12.850 -11.886 0.809 1.00 39.69 134 PRO A N 1
ATOM 1034 C CA . PRO A 1 134 ? -12.350 -12.410 -0.468 1.00 39.69 134 PRO A CA 1
ATOM 1035 C C . PRO A 1 134 ? -10.817 -12.342 -0.611 1.00 39.69 134 PRO A C 1
ATOM 1037 O O . PRO A 1 13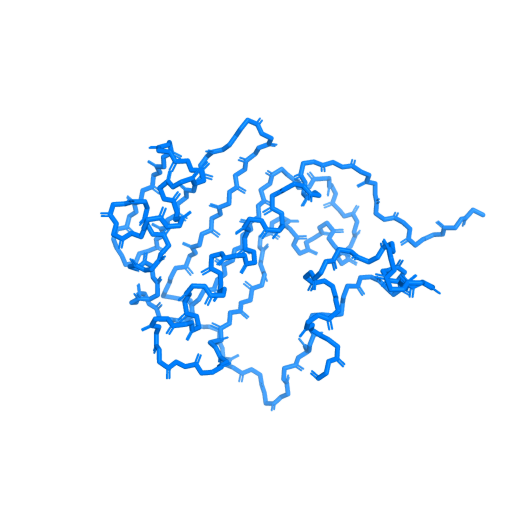4 ? -10.219 -13.174 -1.291 1.00 39.69 134 PRO A O 1
ATOM 1040 N N . TRP A 1 135 ? -10.164 -11.430 0.116 1.00 41.34 135 TRP A N 1
ATOM 1041 C CA . TRP A 1 135 ? -8.707 -11.288 0.161 1.00 41.34 135 TRP A CA 1
ATOM 1042 C C . TRP A 1 135 ? -7.971 -12.410 0.923 1.00 41.34 135 TRP A C 1
ATOM 1044 O O . TRP A 1 135 ? -6.799 -12.662 0.656 1.00 41.34 135 TRP A O 1
ATOM 1054 N N . LEU A 1 136 ? -8.635 -13.127 1.837 1.00 36.75 136 LEU A N 1
ATOM 1055 C CA . LEU A 1 136 ? -8.048 -14.234 2.610 1.00 36.75 136 LEU A CA 1
ATOM 1056 C C . LEU A 1 136 ? -7.963 -15.543 1.806 1.00 36.75 136 LEU A C 1
ATOM 1058 O O . LEU A 1 136 ? -7.040 -16.337 1.995 1.00 36.75 136 LEU A O 1
ATOM 1062 N N . ALA A 1 137 ? -8.899 -15.756 0.878 1.00 33.16 137 ALA A N 1
ATOM 1063 C CA . ALA A 1 137 ? -8.930 -16.936 0.013 1.00 33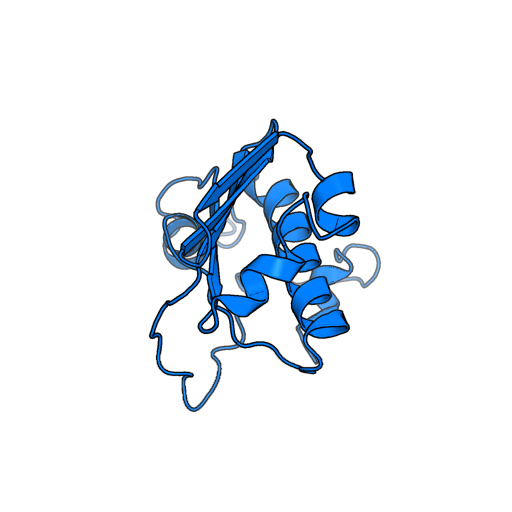.16 137 ALA A CA 1
ATOM 1064 C C . ALA A 1 137 ? -7.924 -16.844 -1.151 1.00 33.16 137 ALA A C 1
ATOM 1066 O O . ALA A 1 137 ? -7.344 -17.856 -1.544 1.00 33.16 137 ALA A O 1
ATOM 1067 N N . ALA A 1 138 ? -7.666 -15.633 -1.660 1.00 33.41 138 ALA A N 1
ATOM 1068 C CA . ALA A 1 138 ? -6.795 -15.395 -2.815 1.00 33.41 138 ALA A CA 1
ATOM 1069 C C . ALA A 1 138 ? -5.307 -15.722 -2.566 1.00 33.41 138 ALA A C 1
ATOM 1071 O O . ALA A 1 138 ? -4.541 -15.879 -3.510 1.00 33.41 138 ALA A O 1
ATOM 1072 N N . TRP A 1 139 ? -4.901 -15.889 -1.305 1.00 36.78 139 TRP A N 1
ATOM 1073 C CA . TRP A 1 139 ? -3.501 -16.071 -0.911 1.00 36.78 139 TRP A CA 1
ATOM 1074 C C . TRP A 1 139 ? -3.208 -17.445 -0.299 1.00 36.78 139 TRP A C 1
ATOM 1076 O O . TRP A 1 139 ? -2.179 -17.612 0.358 1.00 36.78 139 TRP A O 1
ATOM 1086 N N . SER A 1 140 ? -4.075 -18.442 -0.520 1.00 30.12 140 SER A N 1
ATOM 1087 C CA . SER A 1 140 ? -3.864 -19.844 -0.099 1.00 30.12 140 SER A CA 1
ATOM 1088 C C . SER A 1 140 ? -3.624 -20.835 -1.249 1.00 30.12 140 SER A C 1
ATOM 1090 O O . SER A 1 140 ? -3.271 -21.979 -0.969 1.00 30.12 140 SER A O 1
ATOM 1092 N N . ALA A 1 141 ? -3.759 -20.413 -2.512 1.00 25.98 141 ALA A N 1
ATOM 1093 C CA . ALA A 1 141 ? -3.359 -21.209 -3.680 1.00 25.98 141 ALA A CA 1
ATOM 1094 C C . ALA A 1 141 ? -1.876 -20.994 -4.016 1.00 25.98 141 ALA A C 1
ATOM 1096 O O . ALA A 1 141 ? -1.362 -19.873 -3.784 1.00 25.98 141 ALA A O 1
#

Organism: NCBI:txid2597701

pLDDT: mean 73.33, std 19.68, range [25.98, 94.94]

InterPro domains:
  IPR014942 Nucleotidyl transferase AbiEii toxin, Type IV TA system [PF08843] (34-86)

Radius of gyration: 15.16 Å; Cα contacts (8 Å, |Δi|>4): 208; chains: 1; bounding box: 36×36×42 Å

Solvent-accessible surface area (backbone atoms only — not comparable to full-atom values): 8383 Å² total; per-residue (Å²): 131,82,93,62,72,78,80,86,56,41,49,74,66,49,48,60,54,54,48,52,43,50,50,42,33,24,70,73,65,77,29,96,74,68,71,69,43,76,32,72,56,32,44,36,23,73,76,66,67,51,59,88,36,49,44,43,36,37,36,24,53,53,31,71,54,52,53,43,51,29,44,91,69,14,67,74,30,33,75,72,34,84,51,64,54,73,42,92,61,44,35,36,34,42,50,52,98,65,34,36,42,32,44,32,26,61,40,92,64,79,83,57,97,64,74,76,69,84,69,67,64,94,61,79,63,58,90,43,85,88,77,40,61,74,77,67,64,71,70,74,117

Nearest PDB structures (foldseek):
  3ovb-assembly1_A  TM=3.588E-01  e=1.379E-03  Archaeoglobus fulgidus
  4x4o-assembly2_C  TM=3.938E-01  e=7.081E-03  Archaeoglobus fulgidus DSM 4304
  3ova-assembly1_A-2  TM=3.463E-01  e=4.195E-03  Archaeoglobus fulgidus
  4x4u-assembly1_A  TM=3.987E-01  e=1.770E-02  Archaeoglobus fulgidus DSM 4304
  3ovs-assembly1_A  TM=4.074E-01  e=1.770E-02  Archaeoglobus fulgidus

Secondary structure (DSSP, 8-state):
--TTPPPPSTHHHHHHHHHHHHHHHHHHTT-SS---EEEHHHHHHHHH--S--SEEEEE-S-GGGGGGTSTTT-HHHHHH-S-EEEETTTEEEEE-SS-EEEEE----PPPPSS-------TT---SSTTSS-HHHHTT--

Sequence (141 aa):
MNANVLPSGAWESLFPRALALIDEISKYGGMADPFWTLGGGTVLMFRYRHRMSKDIDIFVPDPQYLGFVTPRLSDTAADMTEDYTEQPGMFVKLLFEEGEVTVCGNVSKPRPASRPRWQPPLTASCTSPASCPPWLAAWSA

Mean predicted aligned error: 10.26 Å